Protein AF-A0A923TKQ3-F1 (afdb_monomer_lite)

Foldseek 3Di:
DQAADEAEAEALDQLQAQDDQVPFDADPPPRHTDHRVHYDPCSNVVVVVVVVCCVVCVRRYNYYHYDHPDADPQHPVDQVVDADPVRHGDDDD

Secondary structure (DSSP, 8-state):
----EEEEE----TTTB---GGGPPBPTTT-PBP--SSPBTTHHHHHHHHHHHHHHHGGGEEEEEE------SS-TTSGGG-B-TTS-BPPP-

pLDDT: mean 94.17, std 6.02, range [64.94, 98.69]

Radius of gyration: 18.23 Å; chains: 1; bounding box: 38×31×53 Å

Structure (mmCIF, N/CA/C/O backbone):
data_AF-A0A923TKQ3-F1
#
_entry.id   AF-A0A923TKQ3-F1
#
loop_
_atom_site.group_PDB
_atom_site.id
_atom_site.type_symbol
_atom_site.label_atom_id
_atom_site.label_alt_id
_atom_site.label_comp_id
_atom_site.label_asym_id
_atom_site.label_entity_id
_atom_site.label_seq_id
_atom_site.pdbx_PDB_ins_code
_atom_site.Cartn_x
_atom_site.Cartn_y
_atom_site.Cartn_z
_atom_site.occupancy
_atom_site.B_iso_or_equiv
_atom_site.auth_seq_id
_atom_site.auth_comp_id
_atom_site.auth_asym_id
_atom_site.auth_atom_id
_atom_site.pdbx_PDB_model_num
ATOM 1 N N . MET A 1 1 ? -13.834 11.845 28.653 1.00 64.94 1 MET A N 1
ATOM 2 C CA . MET A 1 1 ? -13.834 12.444 27.300 1.00 64.94 1 MET A CA 1
ATOM 3 C C . MET A 1 1 ? -13.383 11.369 26.323 1.00 64.94 1 MET A C 1
ATOM 5 O O . MET A 1 1 ? -12.421 10.681 26.641 1.00 64.94 1 MET A O 1
ATOM 9 N N . LYS A 1 2 ? -14.101 11.153 25.213 1.00 68.69 2 LYS A N 1
ATOM 10 C CA . LYS A 1 2 ? -13.692 10.199 24.167 1.00 68.69 2 LYS A CA 1
ATOM 11 C C . LYS A 1 2 ? -12.461 10.790 23.469 1.00 68.69 2 LYS A C 1
ATOM 13 O O . LYS A 1 2 ? -12.508 11.958 23.089 1.00 68.69 2 LYS A O 1
ATOM 18 N N . GLN A 1 3 ? -11.360 10.044 23.387 1.00 79.56 3 GLN A N 1
ATOM 19 C CA . GLN A 1 3 ? -10.190 10.485 22.621 1.00 79.56 3 GLN A CA 1
ATOM 20 C C . GLN A 1 3 ? -10.597 10.608 21.144 1.00 79.56 3 GLN A C 1
ATOM 22 O O . GLN A 1 3 ? -11.413 9.814 20.678 1.00 79.56 3 GLN A O 1
ATOM 27 N N . ASN A 1 4 ? -10.080 11.616 20.440 1.00 90.69 4 ASN A N 1
ATOM 28 C CA . ASN A 1 4 ? -10.331 11.824 19.012 1.00 90.69 4 ASN A CA 1
ATOM 29 C C . ASN A 1 4 ? -9.022 11.634 18.244 1.00 90.69 4 ASN A C 1
ATOM 31 O O . ASN A 1 4 ? -8.348 12.603 17.897 1.00 90.69 4 ASN A O 1
ATOM 35 N N . ILE A 1 5 ? -8.624 10.377 18.070 1.00 96.25 5 ILE A N 1
ATOM 36 C CA . ILE A 1 5 ? -7.358 10.016 17.431 1.00 96.25 5 ILE A CA 1
ATOM 37 C C . ILE A 1 5 ? -7.589 9.851 15.929 1.00 96.25 5 ILE A C 1
ATOM 39 O O . ILE A 1 5 ? -8.512 9.152 15.510 1.00 96.25 5 ILE A O 1
ATOM 43 N N . HIS A 1 6 ? -6.735 10.467 15.116 1.00 97.50 6 HIS A N 1
ATOM 44 C CA . HIS A 1 6 ? -6.678 10.225 13.676 1.00 97.50 6 HIS A CA 1
ATOM 45 C C . HIS A 1 6 ? -5.499 9.302 13.381 1.00 97.50 6 HIS A C 1
ATOM 47 O O . HIS A 1 6 ? -4.352 9.650 13.656 1.00 97.50 6 HIS A O 1
ATOM 53 N N . LEU A 1 7 ? -5.785 8.121 12.838 1.00 97.81 7 LEU A N 1
ATOM 54 C CA . LEU A 1 7 ? -4.773 7.176 12.380 1.00 97.81 7 LEU A CA 1
ATOM 55 C C . LEU A 1 7 ? -4.401 7.455 10.916 1.00 97.81 7 LEU A C 1
ATOM 57 O O . LEU A 1 7 ? -5.257 7.400 10.036 1.00 97.81 7 LEU A O 1
ATOM 61 N N . LEU A 1 8 ? -3.124 7.720 10.651 1.00 98.38 8 LEU A N 1
ATOM 62 C CA . LEU A 1 8 ? -2.565 7.722 9.299 1.00 98.38 8 LEU A CA 1
ATOM 63 C C . LEU A 1 8 ? -1.889 6.373 9.043 1.00 98.38 8 LEU A C 1
ATOM 65 O O . LEU A 1 8 ? -0.995 5.983 9.791 1.00 98.38 8 LEU A O 1
ATOM 69 N N . VAL A 1 9 ? -2.310 5.683 7.988 1.00 98.44 9 VAL A N 1
ATOM 70 C CA . VAL A 1 9 ? -1.690 4.450 7.499 1.00 98.44 9 VAL A CA 1
ATOM 71 C C . VAL A 1 9 ? -0.975 4.770 6.195 1.00 98.44 9 VAL A C 1
ATOM 73 O O . VAL A 1 9 ? -1.587 5.296 5.267 1.00 98.44 9 VAL A O 1
ATOM 76 N N . ILE A 1 10 ? 0.318 4.473 6.137 1.00 98.25 10 ILE A N 1
ATOM 77 C CA . ILE A 1 10 ? 1.150 4.793 4.981 1.00 98.25 10 ILE A CA 1
ATOM 78 C C . ILE A 1 10 ? 1.300 3.537 4.130 1.00 98.25 10 ILE A C 1
ATOM 80 O O . ILE A 1 10 ? 1.789 2.523 4.620 1.00 98.25 10 ILE A O 1
ATOM 84 N N . ASP A 1 11 ? 0.825 3.627 2.891 1.00 97.88 11 ASP A N 1
ATOM 85 C CA . ASP A 1 11 ? 1.020 2.674 1.794 1.00 97.88 11 ASP A CA 1
ATOM 86 C C . ASP A 1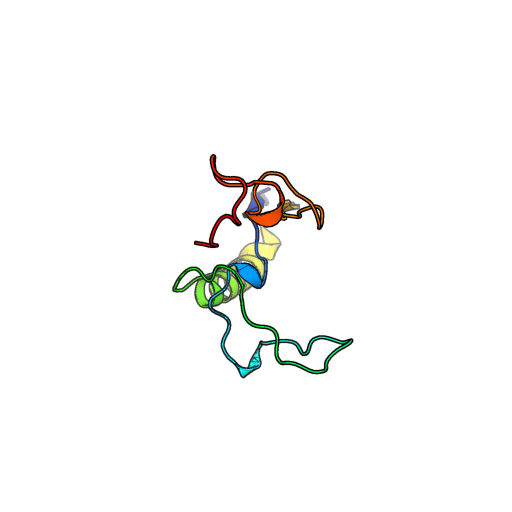 11 ? 0.854 1.188 2.186 1.00 97.88 11 ASP A C 1
ATOM 88 O O . ASP A 1 11 ? 1.754 0.377 1.954 1.00 97.88 11 ASP A O 1
ATOM 92 N N . PRO A 1 12 ? -0.303 0.772 2.754 1.00 97.25 12 PRO A N 1
ATOM 93 C CA . PRO A 1 12 ? -0.566 -0.615 3.154 1.00 97.25 12 PRO A CA 1
ATOM 94 C C . PRO A 1 12 ? -0.878 -1.511 1.935 1.00 97.25 12 PRO A C 1
ATOM 96 O O . PRO A 1 12 ? -1.859 -2.256 1.918 1.00 97.25 12 PRO A O 1
ATOM 99 N N . GLN A 1 13 ? -0.088 -1.387 0.868 1.00 97.00 13 GLN A N 1
ATOM 100 C CA . GLN A 1 13 ? -0.257 -2.086 -0.401 1.00 97.00 13 GLN A CA 1
ATOM 101 C C . GLN A 1 13 ? 0.475 -3.430 -0.394 1.00 97.00 13 GLN A C 1
ATOM 103 O O . GLN A 1 13 ? 1.551 -3.590 0.185 1.00 97.00 13 GLN A O 1
ATOM 108 N N . ASN A 1 14 ? -0.100 -4.398 -1.109 1.00 96.44 14 ASN A N 1
ATOM 109 C CA . ASN A 1 14 ? 0.445 -5.749 -1.244 1.00 96.44 14 ASN A CA 1
ATOM 110 C C . ASN A 1 14 ? 1.875 -5.775 -1.795 1.00 96.44 14 ASN A C 1
ATOM 112 O O . ASN A 1 14 ? 2.632 -6.666 -1.423 1.00 96.44 14 ASN A O 1
ATOM 116 N N . ASP A 1 15 ? 2.243 -4.810 -2.642 1.00 95.81 15 ASP A N 1
ATOM 117 C CA . ASP A 1 15 ? 3.579 -4.728 -3.237 1.00 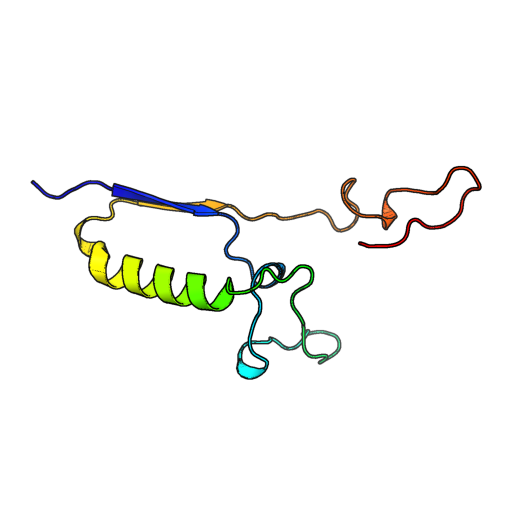95.81 15 ASP A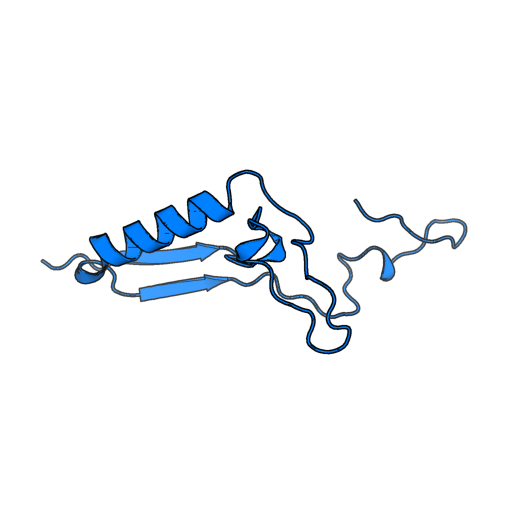 CA 1
ATOM 118 C C . ASP A 1 15 ? 4.689 -4.523 -2.208 1.00 95.81 15 ASP A C 1
ATOM 120 O O . ASP A 1 15 ? 5.801 -4.991 -2.436 1.00 95.81 15 ASP A O 1
ATOM 124 N N . PHE A 1 16 ? 4.379 -3.907 -1.064 1.00 97.31 16 PHE A N 1
ATOM 125 C CA . PHE A 1 16 ? 5.337 -3.675 0.019 1.00 97.31 16 PHE A CA 1
ATOM 126 C C . PHE A 1 16 ? 5.269 -4.722 1.128 1.00 97.31 16 PHE A C 1
ATOM 128 O O . PHE A 1 16 ? 6.157 -4.790 1.976 1.00 97.31 1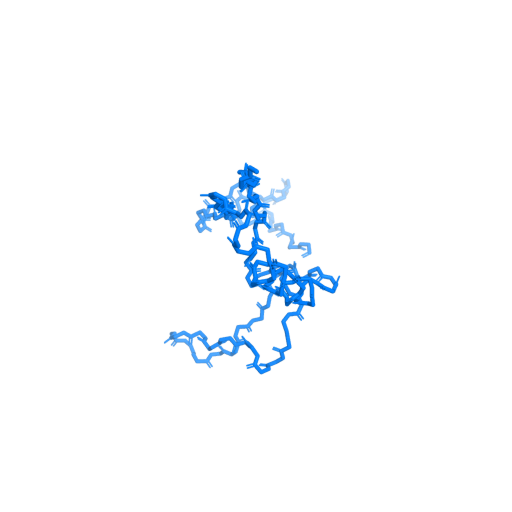6 PHE A O 1
ATOM 135 N N . CYS A 1 17 ? 4.235 -5.561 1.141 1.00 97.75 17 CYS A N 1
ATOM 136 C CA . CYS A 1 17 ? 4.079 -6.596 2.152 1.00 97.75 17 CYS A CA 1
ATOM 137 C C . CYS A 1 17 ? 4.796 -7.877 1.724 1.00 97.75 17 CYS A C 1
ATOM 139 O O . CYS A 1 17 ? 4.591 -8.361 0.617 1.00 97.75 17 CYS A O 1
ATOM 141 N N . ASP A 1 18 ? 5.560 -8.502 2.618 1.00 97.25 18 ASP A N 1
ATOM 142 C CA . ASP A 1 18 ? 6.130 -9.843 2.437 1.00 97.25 18 ASP A CA 1
ATOM 143 C C . ASP A 1 18 ? 5.052 -10.945 2.529 1.00 97.25 18 ASP A C 1
ATOM 145 O O . ASP A 1 18 ? 5.067 -11.824 3.390 1.00 97.25 18 ASP A O 1
ATOM 149 N N . LEU A 1 19 ? 4.074 -10.882 1.618 1.00 96.44 19 LEU A N 1
ATOM 150 C CA . LEU A 1 19 ? 2.856 -11.677 1.669 1.00 96.44 19 LEU A CA 1
ATOM 151 C C . LEU A 1 19 ? 3.132 -13.190 1.615 1.00 96.44 19 LEU A C 1
ATOM 153 O O . LEU A 1 19 ? 3.798 -13.676 0.680 1.00 96.44 19 LEU A O 1
ATOM 157 N N . PRO A 1 20 ? 2.534 -13.969 2.538 1.00 96.00 20 PRO A N 1
ATOM 158 C CA . PRO A 1 20 ? 2.557 -15.421 2.457 1.00 96.00 20 PRO A CA 1
ATOM 159 C C . PRO A 1 20 ? 1.831 -15.892 1.193 1.00 96.00 20 PRO A C 1
ATOM 161 O O . PRO A 1 20 ? 0.909 -15.245 0.697 1.00 96.00 20 PRO A O 1
ATOM 164 N N . ALA A 1 21 ? 2.227 -17.054 0.671 1.00 94.62 21 ALA A N 1
ATOM 165 C CA . ALA A 1 21 ? 1.703 -17.570 -0.596 1.00 94.62 21 ALA A CA 1
ATOM 166 C C . ALA A 1 21 ? 0.169 -17.708 -0.617 1.00 94.62 21 ALA A C 1
ATOM 168 O O . ALA A 1 21 ? -0.447 -17.480 -1.652 1.00 94.62 21 ALA A O 1
ATOM 169 N N . SER A 1 22 ? -0.449 -18.022 0.525 1.00 94.44 22 SER A N 1
ATOM 170 C CA . SER A 1 22 ? -1.906 -18.140 0.673 1.00 94.44 22 SER A CA 1
ATOM 171 C C . SER A 1 22 ? -2.667 -16.816 0.558 1.00 94.44 22 SER A C 1
ATOM 173 O O . SER A 1 22 ? -3.877 -16.840 0.367 1.00 94.44 22 SER A O 1
ATOM 175 N N . TRP A 1 23 ? -1.979 -15.678 0.670 1.00 94.75 23 TRP A N 1
ATOM 176 C CA . TRP A 1 23 ? -2.561 -14.337 0.544 1.00 94.75 23 TRP A CA 1
ATOM 177 C C . TRP A 1 23 ? -2.341 -13.713 -0.835 1.00 94.75 23 TRP A C 1
ATOM 179 O O . TRP A 1 23 ? -2.842 -12.625 -1.113 1.00 94.75 23 TRP A O 1
ATOM 189 N N . ARG A 1 24 ? -1.580 -14.377 -1.707 1.00 94.62 24 ARG A N 1
ATOM 190 C CA . ARG A 1 24 ? -1.301 -13.871 -3.049 1.00 94.62 24 ARG A CA 1
ATOM 191 C C . ARG A 1 24 ? -2.543 -14.010 -3.922 1.00 94.62 24 ARG A C 1
ATOM 193 O O . ARG A 1 24 ? -3.137 -15.082 -3.999 1.00 94.62 24 ARG A O 1
ATOM 200 N N . ALA A 1 25 ? -2.923 -12.926 -4.589 1.00 93.19 25 ALA A N 1
ATOM 201 C CA . ALA A 1 25 ? -3.995 -12.948 -5.574 1.00 93.19 25 ALA A CA 1
ATOM 202 C C . ALA A 1 25 ? -3.519 -13.592 -6.885 1.00 93.19 25 ALA A C 1
ATOM 204 O O . ALA A 1 25 ? -2.321 -13.656 -7.167 1.00 93.19 25 ALA A O 1
ATOM 205 N N . GLN A 1 26 ? -4.466 -14.048 -7.700 1.00 96.06 26 GLN A N 1
ATOM 206 C CA . GLN A 1 26 ? -4.197 -14.414 -9.087 1.00 96.06 26 GLN A CA 1
ATOM 207 C C . GLN A 1 26 ? -4.398 -13.194 -9.978 1.00 96.06 26 GLN A C 1
ATOM 209 O O . GLN A 1 26 ? -5.365 -12.450 -9.816 1.00 96.06 26 GLN A O 1
ATOM 214 N N . ASP A 1 27 ? -3.488 -13.004 -10.923 1.00 93.38 27 ASP A N 1
ATOM 215 C CA . ASP A 1 27 ? -3.648 -12.039 -11.994 1.00 93.38 27 ASP A CA 1
ATOM 216 C C . ASP A 1 27 ? -4.881 -12.432 -12.829 1.00 93.38 27 ASP A C 1
ATOM 218 O O . ASP A 1 27 ? -4.941 -13.553 -13.344 1.00 93.38 27 ASP A O 1
ATOM 222 N N . PRO A 1 28 ? -5.881 -11.548 -12.973 1.00 91.56 28 PRO A N 1
ATOM 223 C CA . PRO A 1 28 ? -7.153 -11.908 -13.593 1.00 91.56 28 PRO A CA 1
ATOM 224 C C . PRO A 1 28 ? -7.056 -12.142 -15.108 1.00 91.56 28 PRO A C 1
ATOM 226 O O . PRO A 1 28 ? -7.998 -12.672 -15.694 1.00 91.56 28 PRO A O 1
ATOM 229 N N . LEU A 1 29 ? -5.957 -11.738 -15.754 1.00 94.31 29 LEU A N 1
ATOM 230 C CA . LEU A 1 29 ? -5.760 -11.884 -17.195 1.00 94.31 29 LEU A CA 1
ATOM 231 C C . LEU A 1 29 ? -4.962 -13.148 -17.537 1.00 94.31 29 LEU A C 1
ATOM 233 O O . LEU A 1 29 ? -5.304 -13.870 -18.468 1.00 94.31 29 LEU A O 1
ATOM 237 N N . SER A 1 30 ? -3.886 -13.399 -16.800 1.00 95.81 30 SER A N 1
ATOM 238 C CA . SER A 1 30 ? -2.936 -14.486 -17.051 1.00 95.81 30 SER A CA 1
ATOM 239 C C . SER A 1 30 ? -3.149 -15.706 -16.155 1.00 95.81 30 SER A C 1
ATOM 241 O O . SER A 1 30 ? -2.635 -16.780 -16.461 1.00 95.81 30 SER A O 1
ATOM 243 N N . GLY A 1 31 ? -3.872 -15.556 -15.041 1.00 95.00 31 GLY A N 1
ATOM 244 C CA . GLY A 1 31 ? -4.023 -16.583 -14.008 1.00 95.00 31 GLY A CA 1
ATOM 245 C C . GLY A 1 31 ? -2.757 -16.826 -13.179 1.00 95.00 31 GLY A C 1
ATOM 246 O O . GLY A 1 31 ? -2.746 -17.708 -12.320 1.00 95.00 31 GLY A O 1
ATOM 247 N N . ALA A 1 32 ? -1.679 -16.074 -13.419 1.00 94.94 32 ALA A N 1
ATOM 248 C CA . ALA A 1 32 ? -0.437 -16.210 -12.672 1.00 94.94 32 ALA A CA 1
ATOM 249 C C . ALA A 1 32 ? -0.614 -15.731 -11.224 1.00 94.94 32 ALA A C 1
ATOM 251 O O . ALA A 1 32 ? -1.332 -14.770 -10.960 1.00 94.94 32 ALA A O 1
ATOM 252 N N . MET A 1 33 ? 0.069 -16.371 -10.273 1.00 95.50 33 MET A N 1
ATOM 253 C CA . MET A 1 33 ? 0.094 -15.877 -8.894 1.00 95.50 33 MET A CA 1
ATOM 254 C C . MET A 1 33 ? 0.888 -14.572 -8.832 1.00 95.50 33 MET A C 1
ATOM 256 O O . MET A 1 33 ? 2.077 -14.560 -9.154 1.00 95.50 33 MET A O 1
ATOM 260 N N . LEU A 1 34 ? 0.246 -13.494 -8.387 1.00 95.00 34 LEU A N 1
ATOM 261 C CA . LEU A 1 34 ? 0.908 -12.216 -8.152 1.00 95.00 34 LEU A CA 1
ATOM 262 C C . LEU A 1 34 ? 1.843 -12.331 -6.948 1.00 95.00 34 LEU A C 1
ATOM 264 O O . LEU A 1 34 ? 1.522 -12.973 -5.947 1.00 95.00 34 LEU A O 1
ATOM 268 N N . ALA A 1 35 ? 3.007 -11.700 -7.040 1.00 94.31 35 ALA A N 1
ATOM 269 C CA . ALA A 1 35 ? 3.960 -11.590 -5.946 1.00 94.31 35 ALA A CA 1
ATOM 270 C C . ALA A 1 35 ? 4.194 -10.107 -5.627 1.00 94.31 35 ALA A C 1
ATOM 272 O O . ALA A 1 35 ? 4.089 -9.289 -6.541 1.00 94.31 35 ALA A O 1
ATOM 273 N N . PRO A 1 36 ? 4.513 -9.765 -4.368 1.00 95.44 36 PRO A N 1
ATOM 274 C CA . PRO A 1 36 ? 4.897 -8.405 -4.007 1.00 95.44 36 PRO A CA 1
ATOM 275 C C . PRO A 1 36 ? 6.078 -7.918 -4.853 1.00 95.44 36 PRO A C 1
ATOM 277 O O . PRO A 1 36 ? 7.072 -8.640 -4.969 1.00 95.44 36 PRO A O 1
ATOM 280 N N . ALA A 1 37 ? 5.979 -6.717 -5.426 1.00 92.81 37 ALA A N 1
ATOM 281 C CA . ALA A 1 37 ? 7.051 -6.149 -6.242 1.00 92.81 37 ALA A CA 1
ATOM 282 C C . ALA A 1 37 ? 8.255 -5.654 -5.418 1.00 92.81 37 ALA A C 1
ATOM 284 O O . ALA A 1 37 ? 9.392 -5.790 -5.865 1.00 92.81 37 ALA A O 1
ATOM 285 N N . LEU A 1 38 ? 8.023 -5.110 -4.218 1.00 94.06 38 LEU A N 1
ATOM 286 C CA . LEU A 1 38 ? 9.056 -4.544 -3.347 1.00 94.06 38 LEU A CA 1
ATOM 287 C C . LEU A 1 38 ? 8.809 -4.910 -1.868 1.00 94.06 38 LEU A C 1
ATOM 289 O O . LEU A 1 38 ? 8.574 -4.029 -1.038 1.00 94.06 38 LEU A O 1
ATOM 293 N N . PRO A 1 39 ? 8.827 -6.208 -1.511 1.00 96.25 39 PRO A N 1
ATOM 294 C CA . PRO A 1 39 ? 8.455 -6.649 -0.174 1.00 96.25 39 PRO A CA 1
ATOM 295 C C . PRO A 1 39 ? 9.437 -6.148 0.887 1.00 96.25 39 PRO A C 1
ATOM 297 O O . PRO A 1 39 ? 10.641 -6.402 0.821 1.00 96.25 39 PRO A O 1
ATOM 300 N N . VAL A 1 40 ? 8.897 -5.517 1.926 1.00 97.12 40 VAL A N 1
ATOM 301 C CA . VAL A 1 40 ? 9.616 -5.175 3.151 1.00 97.12 40 VAL A CA 1
ATOM 302 C C . VAL A 1 40 ? 9.453 -6.323 4.146 1.00 97.12 40 VAL A C 1
ATOM 304 O O . VAL A 1 40 ? 8.340 -6.757 4.444 1.00 97.12 40 VAL A O 1
ATOM 307 N N . ALA A 1 41 ? 10.568 -6.831 4.671 1.00 98.06 41 ALA A N 1
ATOM 308 C CA . ALA A 1 41 ? 10.551 -7.943 5.618 1.00 98.06 41 ALA A CA 1
ATOM 309 C C . ALA A 1 41 ? 9.747 -7.594 6.886 1.00 98.06 41 ALA A C 1
ATOM 311 O O . ALA A 1 41 ? 10.028 -6.601 7.555 1.00 98.06 41 ALA A O 1
ATOM 312 N N . GLY A 1 42 ? 8.772 -8.436 7.231 1.00 98.06 42 GLY A N 1
ATOM 313 C CA . GLY A 1 42 ? 7.879 -8.279 8.378 1.00 98.06 42 GLY A CA 1
ATOM 314 C C . GLY A 1 42 ? 6.630 -7.430 8.127 1.00 98.06 42 GLY A C 1
ATOM 315 O O . GLY A 1 42 ? 5.748 -7.413 8.992 1.00 98.06 42 GLY A O 1
ATOM 316 N N . ALA A 1 43 ? 6.508 -6.774 6.971 1.00 98.19 43 ALA A N 1
ATOM 317 C CA . ALA A 1 43 ? 5.424 -5.834 6.698 1.00 98.19 43 ALA A CA 1
ATOM 318 C C . ALA A 1 43 ? 4.032 -6.487 6.702 1.00 98.19 43 ALA A C 1
ATOM 320 O O . ALA A 1 43 ? 3.078 -5.890 7.200 1.00 98.19 43 ALA A O 1
ATOM 321 N N . HIS A 1 44 ? 3.892 -7.741 6.259 1.00 97.75 44 HIS A N 1
ATOM 322 C CA . HIS A 1 44 ? 2.621 -8.457 6.387 1.00 97.75 44 HIS A CA 1
ATOM 323 C C . HIS A 1 44 ? 2.222 -8.632 7.860 1.00 97.75 44 HIS A C 1
ATOM 325 O O . HIS A 1 44 ? 1.068 -8.415 8.233 1.00 97.75 44 HIS A O 1
ATOM 331 N N . ALA A 1 45 ? 3.180 -8.976 8.724 1.00 98.31 45 ALA A N 1
ATOM 332 C CA . ALA A 1 45 ? 2.922 -9.107 10.154 1.00 98.31 45 ALA A CA 1
ATOM 333 C C . ALA A 1 45 ? 2.594 -7.752 10.806 1.00 98.31 45 ALA A C 1
ATOM 335 O O . ALA A 1 45 ? 1.779 -7.708 11.729 1.00 98.31 45 ALA A O 1
ATOM 336 N N . ASP A 1 46 ? 3.181 -6.651 10.325 1.00 98.44 46 ASP A N 1
ATOM 337 C CA . ASP A 1 46 ? 2.790 -5.297 10.731 1.00 98.44 46 ASP A CA 1
ATOM 338 C C . ASP A 1 46 ? 1.352 -4.966 10.340 1.00 98.44 46 ASP A C 1
ATOM 340 O O . ASP A 1 46 ? 0.624 -4.412 11.161 1.00 98.44 46 ASP A O 1
ATOM 344 N N . MET A 1 47 ? 0.892 -5.368 9.152 1.00 98.25 47 MET A N 1
ATOM 345 C CA . MET A 1 47 ? -0.507 -5.164 8.752 1.00 98.25 47 MET A CA 1
ATOM 346 C C . MET A 1 47 ? -1.486 -5.924 9.655 1.00 98.25 47 MET A C 1
ATOM 348 O O . MET A 1 47 ? -2.535 -5.391 10.014 1.00 98.25 47 MET A O 1
ATOM 352 N N . LEU A 1 48 ? -1.127 -7.130 10.107 1.00 98.31 48 LEU A N 1
ATOM 353 C CA . LEU A 1 48 ? -1.927 -7.870 11.091 1.00 98.31 48 LEU A CA 1
ATOM 354 C C . LEU A 1 48 ? -1.943 -7.176 12.465 1.00 98.31 48 LEU A C 1
ATOM 356 O O . LEU A 1 48 ? -2.992 -7.103 13.108 1.00 98.31 48 LEU A O 1
ATOM 360 N N . ARG A 1 49 ? -0.805 -6.625 12.914 1.00 98.69 49 ARG A N 1
ATOM 361 C CA . ARG A 1 49 ? -0.734 -5.820 14.149 1.00 98.69 49 ARG A CA 1
ATOM 362 C C . ARG A 1 49 ? -1.569 -4.547 14.041 1.00 98.69 49 ARG A C 1
ATOM 364 O O . ARG A 1 49 ? -2.256 -4.189 14.995 1.00 98.69 49 ARG A O 1
ATOM 371 N N . LEU A 1 50 ? -1.524 -3.883 12.890 1.00 98.38 50 LEU A N 1
ATOM 372 C CA . LEU A 1 50 ? -2.306 -2.687 12.604 1.00 98.38 50 LEU A CA 1
ATOM 373 C C . LEU A 1 50 ? -3.807 -2.984 12.636 1.00 98.38 50 LEU A C 1
ATOM 375 O O . LEU A 1 50 ? -4.551 -2.232 13.260 1.00 98.38 50 LEU A O 1
ATOM 379 N N . ALA A 1 51 ? -4.247 -4.092 12.034 1.00 98.25 51 ALA A N 1
ATOM 380 C CA . ALA A 1 51 ? -5.640 -4.528 12.111 1.00 98.25 51 ALA A CA 1
ATOM 381 C C . ALA A 1 51 ? -6.083 -4.725 13.572 1.00 98.25 51 ALA A C 1
ATOM 383 O O . ALA A 1 51 ? -7.074 -4.136 14.000 1.00 98.25 51 ALA A O 1
ATOM 384 N N . ALA A 1 52 ? -5.285 -5.437 14.376 1.00 98.56 52 ALA A N 1
ATOM 385 C CA . ALA A 1 52 ? -5.572 -5.631 15.798 1.00 98.56 52 ALA A CA 1
ATOM 386 C C . ALA A 1 52 ? -5.594 -4.313 16.602 1.00 98.56 52 ALA A C 1
ATOM 388 O O . ALA A 1 52 ? -6.409 -4.156 17.513 1.00 98.56 52 ALA A O 1
ATOM 389 N N . LEU A 1 53 ? -4.724 -3.351 16.268 1.00 97.25 53 LEU A N 1
ATOM 390 C CA . LEU A 1 53 ? -4.720 -2.014 16.871 1.00 97.25 53 LEU A CA 1
ATOM 391 C C . LEU A 1 53 ? -6.008 -1.251 16.548 1.00 97.25 53 LEU A C 1
ATOM 393 O O . LEU A 1 53 ? -6.584 -0.626 17.439 1.00 97.25 53 LEU A O 1
ATOM 397 N N . ILE A 1 54 ? -6.449 -1.292 15.288 1.00 97.56 54 ILE A N 1
ATOM 398 C CA . ILE A 1 54 ? -7.689 -0.645 14.848 1.00 97.56 54 ILE A CA 1
ATOM 399 C C . ILE A 1 54 ? -8.880 -1.254 15.590 1.00 97.56 54 ILE A C 1
A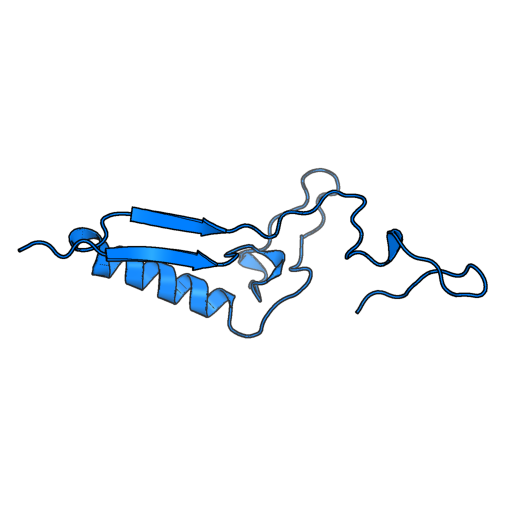TOM 401 O O . ILE A 1 54 ? -9.673 -0.505 16.158 1.00 97.56 54 ILE A O 1
ATOM 405 N N . ASP A 1 55 ? -8.959 -2.583 15.672 1.00 97.75 55 ASP A N 1
ATOM 406 C CA . ASP A 1 55 ? -10.042 -3.285 16.367 1.00 97.75 55 ASP A CA 1
ATOM 407 C C . ASP A 1 55 ? -10.072 -2.957 17.868 1.00 97.75 55 ASP A C 1
ATOM 409 O O . ASP A 1 55 ? -11.117 -2.607 18.420 1.00 97.75 55 ASP A O 1
ATOM 413 N N . GLY A 1 56 ? -8.916 -3.007 18.539 1.00 96.25 56 GLY A N 1
ATOM 414 C CA . GLY A 1 56 ? -8.810 -2.702 19.968 1.00 96.25 56 GLY A CA 1
ATOM 415 C C . GLY A 1 56 ? -9.009 -1.217 20.301 1.00 96.25 56 GLY A C 1
ATOM 416 O O . GLY A 1 56 ? -9.471 -0.877 21.391 1.00 96.25 56 GLY A O 1
ATOM 417 N N . GLY A 1 57 ? -8.665 -0.326 19.369 1.00 93.12 57 GLY A N 1
ATOM 418 C CA . GLY A 1 57 ? -8.693 1.126 19.533 1.00 93.12 57 GLY A CA 1
ATOM 419 C C . GLY A 1 57 ? -9.916 1.820 18.935 1.00 93.12 57 GLY A C 1
ATOM 420 O O . GLY A 1 57 ? -10.039 3.035 19.092 1.00 93.12 57 GLY A O 1
ATOM 421 N N . ALA A 1 58 ? -10.829 1.093 18.281 1.00 92.62 58 ALA A N 1
ATOM 422 C CA . ALA A 1 58 ? -11.916 1.655 17.474 1.00 92.62 58 ALA A CA 1
ATOM 423 C C . ALA A 1 58 ? -12.753 2.713 18.213 1.00 92.62 58 ALA A C 1
ATOM 425 O O . ALA A 1 58 ? -13.141 3.729 17.641 1.00 92.62 58 ALA A O 1
ATOM 426 N N . ALA A 1 59 ? -12.985 2.528 19.516 1.00 93.69 59 ALA A N 1
ATOM 427 C CA . ALA A 1 59 ? -13.733 3.480 20.331 1.00 93.69 59 ALA A CA 1
ATOM 428 C C . ALA A 1 59 ? -13.012 4.828 20.554 1.00 93.69 59 ALA A C 1
ATOM 430 O O . ALA A 1 59 ? -13.657 5.777 20.985 1.00 93.69 59 ALA A O 1
ATOM 431 N N . GLY A 1 60 ? -11.707 4.938 20.303 1.00 94.50 60 GLY A N 1
ATOM 432 C CA . GLY A 1 60 ? -10.933 6.184 20.391 1.00 94.50 60 GLY A CA 1
ATOM 433 C C . GLY A 1 60 ? -10.518 6.766 19.036 1.00 94.50 60 GLY A C 1
ATOM 434 O O . GLY A 1 60 ? -9.991 7.878 18.990 1.00 94.50 60 GLY A O 1
ATOM 435 N N . LEU A 1 61 ? -10.742 6.034 17.941 1.00 94.94 61 LEU A N 1
ATOM 436 C CA . LEU A 1 61 ? -10.445 6.499 16.590 1.00 94.94 61 LEU A CA 1
ATOM 437 C C . LEU A 1 61 ? -11.594 7.369 16.069 1.00 94.94 61 LEU A C 1
ATOM 439 O O . LEU A 1 61 ? -12.753 6.958 16.054 1.00 94.94 61 LEU A O 1
ATOM 443 N N . GLY A 1 62 ? -11.262 8.586 15.649 1.00 95.75 62 GLY A N 1
ATOM 444 C CA . GLY A 1 62 ? -12.187 9.506 14.987 1.00 95.75 62 GLY A CA 1
ATOM 445 C C . GLY A 1 62 ? -12.120 9.429 13.464 1.00 95.75 62 GLY A C 1
ATOM 446 O O . GLY A 1 62 ? -13.127 9.649 12.797 1.00 95.75 62 GLY A O 1
ATOM 447 N N . ALA A 1 63 ? -10.947 9.105 12.914 1.00 96.94 63 ALA A N 1
ATOM 448 C CA . ALA A 1 63 ? -10.720 8.993 11.478 1.00 96.94 63 ALA A CA 1
ATOM 449 C C . ALA A 1 63 ? -9.529 8.080 11.162 1.00 96.94 63 ALA A C 1
ATOM 451 O O . ALA A 1 63 ? -8.612 7.925 11.975 1.00 96.94 63 ALA A O 1
ATOM 452 N N . ILE A 1 64 ? -9.533 7.527 9.948 1.00 97.81 64 ILE A N 1
ATOM 453 C CA . ILE A 1 64 ? -8.398 6.824 9.350 1.00 97.81 64 ILE A CA 1
ATOM 454 C C . ILE A 1 64 ? -8.148 7.435 7.971 1.00 97.81 64 ILE A C 1
ATOM 456 O O . ILE A 1 64 ? -9.083 7.600 7.188 1.00 97.81 64 ILE A O 1
ATOM 460 N N . SER A 1 65 ? -6.899 7.774 7.673 1.00 98.56 65 SER A N 1
ATOM 461 C CA . SER A 1 65 ? -6.464 8.159 6.328 1.00 98.56 65 SER A CA 1
ATOM 462 C C . SER A 1 65 ? -5.393 7.201 5.848 1.00 98.56 65 SER A C 1
ATOM 464 O O . SER A 1 65 ? -4.557 6.762 6.633 1.00 98.56 65 SER A O 1
ATOM 466 N N . ILE A 1 66 ? -5.446 6.878 4.561 1.00 98.44 66 ILE A N 1
ATOM 467 C CA . ILE A 1 66 ? -4.552 5.922 3.923 1.00 98.44 66 ILE A CA 1
ATOM 468 C C . ILE A 1 66 ? -3.888 6.630 2.750 1.00 98.44 66 ILE A C 1
ATOM 470 O O . ILE A 1 66 ? -4.584 7.268 1.956 1.00 98.44 66 ILE A O 1
ATOM 474 N N . THR A 1 67 ? -2.568 6.534 2.650 1.00 98.38 67 THR A N 1
ATOM 475 C CA . THR A 1 67 ? -1.849 6.894 1.424 1.00 98.38 67 THR A CA 1
ATOM 476 C C . THR A 1 67 ? -1.677 5.659 0.555 1.00 98.38 67 THR A C 1
ATOM 478 O O . THR A 1 67 ? -1.666 4.535 1.059 1.00 98.38 67 THR A O 1
ATOM 481 N N . LEU A 1 68 ? -1.615 5.876 -0.754 1.00 98.00 68 LEU A N 1
ATOM 482 C CA . LEU A 1 68 ? -1.299 4.838 -1.720 1.00 98.00 68 LEU A CA 1
ATOM 483 C C . LEU A 1 68 ? -0.199 5.373 -2.626 1.00 98.00 68 LEU A C 1
ATOM 485 O O . LEU A 1 68 ? -0.402 6.385 -3.304 1.00 98.00 68 LEU A O 1
ATOM 489 N N . ASP A 1 69 ? 0.911 4.656 -2.688 1.00 96.00 69 ASP A N 1
ATOM 490 C CA . ASP A 1 69 ? 1.941 4.847 -3.692 1.00 96.00 69 ASP A CA 1
ATOM 491 C C . ASP A 1 69 ? 1.433 4.258 -5.016 1.00 96.00 69 ASP A C 1
ATOM 493 O O . ASP A 1 69 ? 1.574 3.072 -5.324 1.00 96.00 69 ASP A O 1
ATOM 497 N N . SER A 1 70 ? 0.669 5.075 -5.742 1.00 94.38 70 SER A N 1
ATOM 498 C CA . SER A 1 70 ? 0.026 4.712 -7.004 1.00 94.38 70 SER A CA 1
ATOM 499 C C . SER A 1 70 ? 0.718 5.413 -8.159 1.00 94.38 70 SER A C 1
ATOM 501 O O . SER A 1 70 ? 0.798 6.639 -8.192 1.00 94.38 70 SER A O 1
ATOM 503 N N . HIS A 1 71 ? 1.140 4.631 -9.148 1.00 92.31 71 HIS A N 1
ATOM 504 C CA . HIS A 1 71 ? 1.925 5.125 -10.274 1.00 92.31 71 HIS A CA 1
ATOM 505 C C . HIS A 1 71 ? 1.169 5.030 -11.592 1.00 92.31 71 HIS A C 1
ATOM 507 O O . HIS A 1 71 ? 0.368 4.118 -11.825 1.00 92.31 71 HIS A O 1
ATOM 513 N N . HIS A 1 72 ? 1.479 5.942 -12.510 1.00 91.75 72 HIS A N 1
ATOM 514 C CA . HIS A 1 72 ? 1.159 5.715 -13.912 1.00 91.75 72 HIS A CA 1
ATOM 515 C C . HIS A 1 72 ? 1.983 4.540 -14.446 1.00 91.75 72 HIS A C 1
ATOM 517 O O . HIS A 1 72 ? 3.123 4.315 -14.050 1.00 91.75 72 HIS A O 1
ATOM 523 N N . ARG A 1 73 ? 1.424 3.805 -15.415 1.00 85.12 73 ARG A N 1
ATOM 524 C CA . ARG A 1 73 ? 2.138 2.686 -16.050 1.00 85.12 73 ARG A CA 1
ATOM 525 C C . ARG A 1 73 ? 3.477 3.115 -16.658 1.00 85.12 73 ARG A C 1
ATOM 527 O O . ARG A 1 73 ? 4.422 2.337 -16.671 1.00 85.12 73 ARG A O 1
ATOM 534 N N . TYR A 1 74 ? 3.529 4.333 -17.188 1.00 88.62 74 TYR A N 1
ATOM 535 C CA . TYR A 1 74 ? 4.759 4.984 -17.610 1.00 88.62 74 TYR A CA 1
ATOM 536 C C . TYR A 1 74 ? 5.018 6.141 -16.650 1.00 88.62 74 TYR A C 1
ATOM 538 O O . TYR A 1 74 ? 4.368 7.180 -16.748 1.00 88.62 74 TYR A O 1
ATOM 546 N N . ASP A 1 75 ? 5.913 5.915 -15.698 1.00 91.88 75 ASP A N 1
ATOM 547 C CA . ASP A 1 75 ? 6.227 6.847 -14.621 1.00 91.88 75 ASP A CA 1
ATOM 548 C C . ASP A 1 75 ? 7.743 7.027 -14.498 1.00 91.88 75 ASP A C 1
ATOM 550 O O . ASP A 1 75 ? 8.504 6.093 -14.756 1.00 91.88 75 ASP A O 1
ATOM 554 N N . ILE A 1 76 ? 8.162 8.236 -14.123 1.00 94.25 76 ILE A N 1
ATOM 555 C CA . ILE A 1 76 ? 9.567 8.642 -14.063 1.00 94.25 76 ILE A CA 1
ATOM 556 C C . ILE A 1 76 ? 10.369 7.890 -12.992 1.00 94.25 76 ILE A C 1
ATOM 558 O O . ILE A 1 76 ? 11.590 7.821 -13.099 1.00 94.25 76 ILE A O 1
ATOM 562 N N . ALA A 1 77 ? 9.732 7.287 -11.989 1.00 91.38 77 ALA A N 1
ATOM 563 C CA . ALA A 1 77 ? 10.421 6.443 -11.017 1.00 91.38 77 ALA A CA 1
ATOM 564 C C . ALA A 1 77 ? 10.766 5.050 -11.576 1.00 91.38 77 ALA A C 1
ATOM 566 O O . ALA A 1 77 ? 11.643 4.373 -11.037 1.00 91.38 77 ALA A O 1
ATOM 567 N N . HIS A 1 78 ? 10.130 4.611 -12.669 1.00 89.81 78 HIS A N 1
ATOM 568 C CA . HIS A 1 78 ? 10.368 3.289 -13.244 1.00 89.81 78 HIS A CA 1
ATOM 569 C C . HIS A 1 78 ? 11.526 3.275 -14.257 1.00 89.81 78 HIS A C 1
ATOM 571 O O . HIS A 1 78 ? 11.639 4.184 -15.087 1.00 89.81 78 HIS A O 1
ATOM 577 N N . PRO A 1 79 ? 12.334 2.193 -14.306 1.00 90.94 79 PRO A N 1
ATOM 578 C CA . PRO A 1 79 ? 13.436 2.062 -15.264 1.00 90.94 79 PRO A CA 1
ATOM 579 C C . PRO A 1 79 ? 13.017 2.239 -16.728 1.00 90.94 79 PRO A C 1
ATOM 581 O O . PRO A 1 79 ? 13.789 2.746 -17.535 1.00 90.94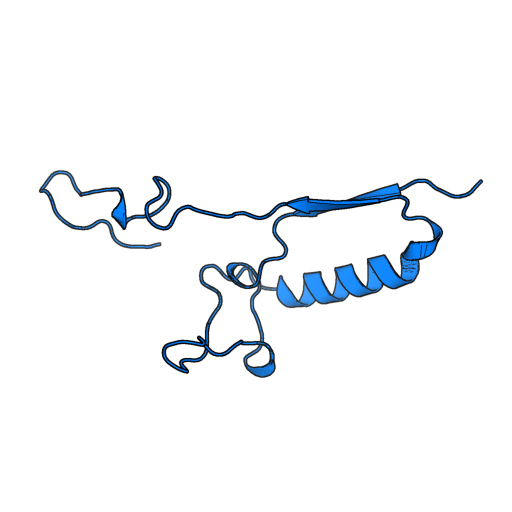 79 PRO A O 1
ATOM 584 N N . THR A 1 80 ? 11.777 1.879 -17.073 1.00 90.00 80 THR A N 1
ATOM 585 C CA . THR A 1 80 ? 11.233 2.009 -18.434 1.00 90.00 80 THR A CA 1
ATOM 586 C C . THR A 1 80 ? 11.129 3.449 -18.927 1.00 90.00 80 THR A C 1
ATOM 588 O O . THR A 1 80 ? 11.030 3.651 -20.135 1.00 90.00 80 THR A O 1
ATOM 591 N N . PHE A 1 81 ? 11.140 4.440 -18.030 1.00 93.56 81 PHE A N 1
ATOM 592 C CA . PHE A 1 81 ? 11.151 5.855 -18.405 1.00 93.56 81 PHE A CA 1
ATOM 593 C C . PHE A 1 81 ? 12.518 6.319 -18.920 1.00 93.56 81 PHE A C 1
ATOM 595 O O . PHE A 1 81 ? 12.622 7.319 -19.632 1.00 93.56 81 PHE A O 1
ATOM 602 N N . TRP A 1 82 ? 13.572 5.583 -18.575 1.00 93.44 82 TRP A N 1
ATOM 603 C CA . TRP A 1 82 ? 14.952 5.989 -18.768 1.00 93.44 82 TRP A CA 1
ATOM 604 C C . TRP A 1 82 ? 15.683 5.098 -19.769 1.00 93.44 82 TRP A C 1
ATOM 606 O O . TRP A 1 82 ? 15.277 3.980 -20.090 1.00 93.44 82 TRP A O 1
ATOM 616 N N . ARG A 1 83 ? 16.812 5.613 -20.258 1.00 95.88 83 ARG A N 1
ATOM 617 C CA . ARG A 1 83 ? 17.806 4.873 -21.039 1.00 95.88 83 ARG A CA 1
ATOM 618 C C . ARG A 1 83 ? 19.193 5.221 -20.527 1.00 95.88 83 ARG A C 1
ATOM 620 O O . ARG A 1 83 ? 19.412 6.326 -20.032 1.00 95.88 83 ARG A O 1
ATOM 627 N N . THR A 1 84 ? 20.123 4.287 -20.653 1.00 94.94 84 THR A N 1
ATOM 628 C CA . THR A 1 84 ? 21.540 4.541 -20.376 1.00 94.94 84 THR A CA 1
ATOM 629 C C . THR A 1 84 ? 22.126 5.503 -21.417 1.00 94.94 84 THR A C 1
ATOM 631 O O . THR A 1 84 ? 21.521 5.763 -22.460 1.00 94.94 84 THR A O 1
ATOM 634 N N . GLY A 1 85 ? 23.311 6.060 -21.147 1.00 95.75 85 GLY A N 1
ATOM 635 C CA . GLY A 1 85 ? 23.944 7.049 -22.034 1.00 95.75 85 GLY A CA 1
ATOM 636 C C . GLY A 1 85 ? 24.281 6.529 -23.440 1.00 95.75 85 GLY A C 1
ATOM 637 O O . GLY A 1 85 ? 24.361 7.313 -24.380 1.00 95.75 85 GLY A O 1
ATOM 638 N N . ASP A 1 86 ? 24.426 5.215 -23.599 1.00 96.12 86 ASP A N 1
ATOM 639 C CA . ASP A 1 86 ? 24.600 4.509 -24.875 1.00 96.12 86 ASP A CA 1
ATOM 640 C C . ASP A 1 86 ? 23.266 4.069 -25.521 1.00 96.12 86 ASP A C 1
ATOM 642 O O . ASP A 1 86 ? 23.261 3.410 -26.559 1.00 96.12 86 ASP A O 1
ATOM 646 N N . GLY A 1 87 ? 22.124 4.448 -24.935 1.00 95.12 87 GLY A N 1
ATOM 647 C CA . GLY A 1 87 ? 20.782 4.156 -25.444 1.00 95.12 87 GLY A CA 1
ATOM 648 C C . GLY A 1 87 ? 20.193 2.809 -25.010 1.00 95.12 87 GLY A C 1
ATOM 649 O O . GLY A 1 87 ? 19.091 2.474 -25.451 1.00 95.12 87 GLY A O 1
ATOM 650 N N . GLY A 1 88 ? 20.890 2.054 -24.159 1.00 96.00 88 GLY A N 1
ATOM 651 C CA . GLY A 1 88 ? 20.435 0.783 -23.590 1.00 96.00 88 GLY A CA 1
ATOM 652 C C . GLY A 1 88 ? 19.336 0.908 -22.523 1.00 96.00 88 GLY A C 1
ATOM 653 O O . GLY A 1 88 ? 18.912 2.001 -22.138 1.00 96.00 88 GLY A O 1
ATOM 654 N N . ALA A 1 89 ? 18.850 -0.245 -22.052 1.00 94.81 89 ALA A N 1
ATOM 655 C CA . ALA A 1 89 ? 17.827 -0.335 -21.010 1.00 94.81 89 ALA A CA 1
ATOM 656 C C . ALA A 1 89 ? 18.428 -0.160 -19.605 1.00 94.81 89 ALA A C 1
ATOM 658 O O . ALA A 1 89 ? 19.513 -0.665 -19.320 1.00 94.81 89 ALA A O 1
ATOM 659 N N . VAL A 1 90 ? 17.694 0.508 -18.712 1.00 93.94 90 VAL A N 1
ATOM 660 C CA . VAL A 1 90 ? 18.041 0.597 -17.286 1.00 93.94 90 VAL A CA 1
ATOM 661 C C . VAL A 1 90 ? 17.520 -0.653 -16.568 1.00 93.94 90 VAL A C 1
ATOM 663 O O . VAL A 1 90 ? 16.355 -1.017 -16.727 1.00 93.94 90 VAL A O 1
ATOM 666 N N . ALA A 1 91 ? 18.382 -1.332 -15.808 1.00 89.50 91 ALA A N 1
ATOM 667 C CA . ALA A 1 91 ? 17.994 -2.509 -15.030 1.00 89.50 91 ALA A CA 1
ATOM 668 C C . ALA A 1 91 ? 17.108 -2.118 -13.827 1.00 89.50 91 ALA A C 1
ATOM 670 O O . ALA A 1 91 ? 17.301 -1.035 -13.267 1.00 89.50 91 ALA A O 1
ATOM 671 N N . PRO A 1 92 ? 16.152 -2.973 -13.417 1.00 81.62 92 PRO A N 1
ATOM 672 C CA . PRO A 1 92 ? 15.438 -2.787 -12.157 1.00 81.62 92 PRO A CA 1
ATOM 673 C C . PRO A 1 92 ? 16.368 -3.009 -10.955 1.00 81.62 92 PRO A C 1
ATOM 675 O O . PRO A 1 92 ? 17.423 -3.638 -11.089 1.00 81.62 92 PRO A O 1
ATOM 678 N N . PHE A 1 93 ? 15.962 -2.476 -9.802 1.00 67.19 93 PHE A N 1
ATOM 679 C CA . PHE A 1 93 ? 16.592 -2.710 -8.501 1.00 67.19 93 PHE A CA 1
ATOM 680 C C . PHE A 1 93 ? 15.980 -3.920 -7.790 1.00 67.19 93 PHE A C 1
ATOM 682 O O . PHE A 1 93 ? 14.797 -4.227 -8.066 1.00 67.19 93 PHE A O 1
#

Sequence (93 aa):
MKQNIHLLVIDPQNDFCDLPASWRAQDPLSGAMLAPALPVAGAHADMLRLAALIDGGAAGLGAISITLDSHHRYDIAHPTFWRTGDGGAVAPF